Protein AF-A0A2V9XDH1-F1 (afdb_monomer)

Secondary structure (DSSP, 8-state):
-PPP-------HHHHHHHHTT---HHHHHHHHHHHHHHHHHHHHHHHHHHHHHHGGGGTT--

pLDDT: mean 78.7, std 18.25, range [34.66, 95.5]

Sequence (62 aa):
MSRPDSKPTRIWQEIAAEAGKETDPIKLAALTEELDRALAERDARIRIAIRSAEQPAKRKAS

Foldseek 3Di:
DDDPCPPPLDALVVLVVVLVPDPDPVVNVVSVVSSVVNVVVVVVVVVVVVVVVVPPVPVVPD

Radius of gyration: 18.22 Å; Cα contacts (8 Å, |Δi|>4): 20; chains: 1; bounding box: 55×21×47 Å

Structure (mmCIF, N/CA/C/O backbone):
data_AF-A0A2V9XDH1-F1
#
_entry.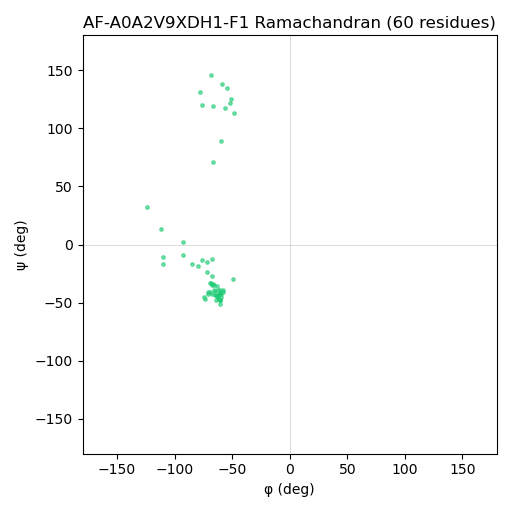id   AF-A0A2V9XDH1-F1
#
loop_
_atom_site.group_PDB
_atom_site.id
_atom_site.type_symbol
_atom_site.label_atom_id
_atom_site.label_alt_id
_atom_site.label_comp_id
_atom_site.label_asym_id
_atom_site.label_entity_id
_atom_site.label_seq_id
_atom_site.pdbx_PDB_ins_code
_atom_site.Cartn_x
_atom_site.Cartn_y
_atom_site.Cartn_z
_atom_site.occupancy
_atom_site.B_iso_or_equiv
_atom_site.auth_seq_id
_atom_site.auth_comp_id
_atom_site.auth_asym_id
_atom_site.auth_atom_id
_atom_site.pdbx_PDB_model_num
ATOM 1 N N . MET A 1 1 ? -30.882 -6.370 -17.114 1.00 34.66 1 MET A N 1
ATOM 2 C CA . MET A 1 1 ? -29.722 -7.280 -17.006 1.00 34.66 1 MET A CA 1
ATOM 3 C C . MET A 1 1 ? -28.509 -6.439 -16.646 1.00 34.66 1 MET A C 1
ATOM 5 O O . MET A 1 1 ? -28.007 -5.719 -17.501 1.00 34.66 1 MET A O 1
ATOM 9 N N . SER A 1 2 ? -28.123 -6.431 -15.370 1.00 41.00 2 SER A N 1
ATOM 10 C CA . SER A 1 2 ? -26.970 -5.676 -14.876 1.00 41.00 2 SER A CA 1
ATOM 11 C C . SER A 1 2 ? -25.696 -6.275 -15.461 1.00 41.00 2 SER A C 1
ATOM 13 O O . SER A 1 2 ? -25.419 -7.456 -15.262 1.00 41.00 2 SER A O 1
ATOM 15 N N . ARG A 1 3 ? -24.948 -5.477 -16.226 1.00 48.97 3 ARG A N 1
ATOM 16 C CA . ARG A 1 3 ? -23.571 -5.814 -16.600 1.00 48.97 3 ARG A CA 1
ATOM 17 C C . ARG A 1 3 ? -22.788 -5.983 -15.292 1.00 48.97 3 ARG A C 1
ATOM 19 O O . ARG A 1 3 ? -23.033 -5.185 -14.386 1.00 48.97 3 ARG A O 1
ATOM 26 N N . PRO A 1 4 ? -21.905 -6.988 -15.147 1.00 47.94 4 PRO A N 1
ATOM 27 C CA . PRO A 1 4 ? -20.984 -6.986 -14.024 1.00 47.94 4 PRO A CA 1
ATOM 28 C C . PRO A 1 4 ? -20.237 -5.664 -14.127 1.00 47.94 4 PRO A C 1
ATOM 30 O O . PRO A 1 4 ? -19.641 -5.370 -15.163 1.00 47.94 4 PRO A O 1
ATOM 33 N N . ASP A 1 5 ? -20.404 -4.829 -13.109 1.00 43.50 5 ASP 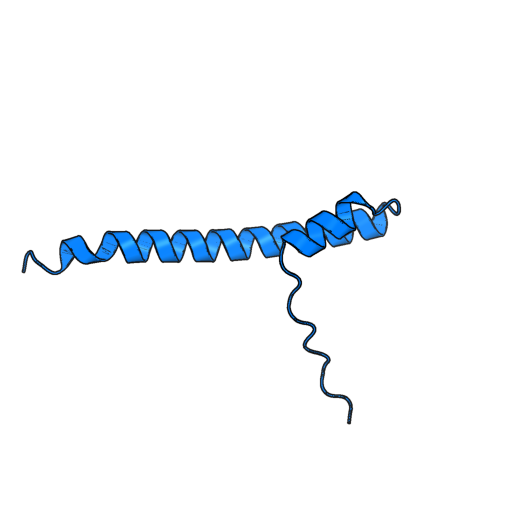A N 1
ATOM 34 C CA . ASP A 1 5 ? -19.710 -3.566 -12.952 1.00 43.50 5 ASP A CA 1
ATOM 35 C C . ASP A 1 5 ? -18.224 -3.937 -12.921 1.00 43.50 5 ASP A C 1
ATOM 37 O O . ASP A 1 5 ? -17.677 -4.306 -11.882 1.00 43.50 5 ASP A O 1
ATOM 41 N N . SER A 1 6 ? -17.593 -3.988 -14.098 1.00 44.03 6 SER A N 1
ATOM 42 C CA . SER A 1 6 ? -16.149 -4.057 -14.259 1.00 44.03 6 SER A CA 1
ATOM 43 C C . SER A 1 6 ? -15.633 -2.721 -13.758 1.00 44.03 6 SER A C 1
ATOM 45 O O . SER A 1 6 ? -15.261 -1.855 -14.547 1.00 44.03 6 SER A O 1
ATOM 47 N N . LYS A 1 7 ? -15.705 -2.521 -12.436 1.00 50.78 7 LYS A N 1
ATOM 48 C CA . LYS A 1 7 ? -15.067 -1.401 -11.772 1.00 50.78 7 LYS A CA 1
ATOM 49 C C . LYS A 1 7 ? -13.626 -1.440 -12.256 1.00 50.78 7 LYS A C 1
ATOM 51 O O . LYS A 1 7 ? -13.001 -2.498 -12.130 1.00 50.78 7 LYS A O 1
ATOM 56 N N . PRO A 1 8 ? -13.129 -0.366 -12.887 1.00 56.19 8 PRO A N 1
ATOM 57 C CA . PRO A 1 8 ? -11.735 -0.318 -13.280 1.00 56.19 8 PRO A CA 1
ATOM 58 C C . PRO A 1 8 ? -10.922 -0.674 -12.040 1.00 56.19 8 PRO A C 1
ATOM 60 O O . PRO A 1 8 ? -11.158 -0.098 -10.977 1.00 56.19 8 PRO A O 1
ATOM 63 N N . THR A 1 9 ? -10.059 -1.689 -12.150 1.00 61.28 9 THR A N 1
ATOM 64 C CA . THR A 1 9 ? -9.146 -2.067 -11.072 1.00 61.28 9 THR A CA 1
ATOM 65 C C . THR A 1 9 ? -8.473 -0.785 -10.606 1.00 61.28 9 THR A C 1
ATOM 67 O O . THR A 1 9 ? -7.783 -0.140 -11.401 1.00 61.28 9 THR A O 1
ATOM 70 N N . ARG A 1 10 ? -8.771 -0.365 -9.372 1.00 70.56 10 ARG A N 1
ATOM 71 C CA . ARG A 1 10 ? -8.282 0.900 -8.824 1.00 70.56 10 ARG A CA 1
ATOM 72 C C . ARG A 1 10 ? -6.768 0.917 -8.951 1.00 70.56 10 ARG A C 1
ATOM 74 O O . ARG A 1 10 ? -6.099 -0.079 -8.668 1.00 70.56 10 ARG A O 1
ATOM 81 N N . ILE A 1 11 ? -6.216 2.033 -9.414 1.00 85.50 11 ILE A N 1
ATOM 82 C CA . ILE A 1 11 ? -4.761 2.150 -9.494 1.00 85.50 11 ILE A CA 1
ATOM 83 C C . ILE A 1 11 ? -4.200 2.199 -8.070 1.00 85.50 11 ILE A C 1
ATOM 85 O O . ILE A 1 11 ? -4.818 2.773 -7.176 1.00 85.50 11 ILE A O 1
ATOM 89 N N . TRP A 1 12 ? -3.009 1.631 -7.854 1.00 88.38 12 TRP A N 1
ATOM 90 C CA . TRP A 1 12 ? -2.365 1.565 -6.530 1.00 88.38 12 TRP A CA 1
ATOM 91 C C . TRP A 1 12 ? -2.331 2.925 -5.799 1.00 88.38 12 TRP A C 1
ATOM 93 O O . TRP A 1 12 ? -2.397 2.976 -4.576 1.00 88.38 12 TRP A O 1
ATOM 103 N N . GLN A 1 13 ? -2.284 4.035 -6.545 1.00 90.75 13 GLN A N 1
ATOM 104 C CA . GLN A 1 1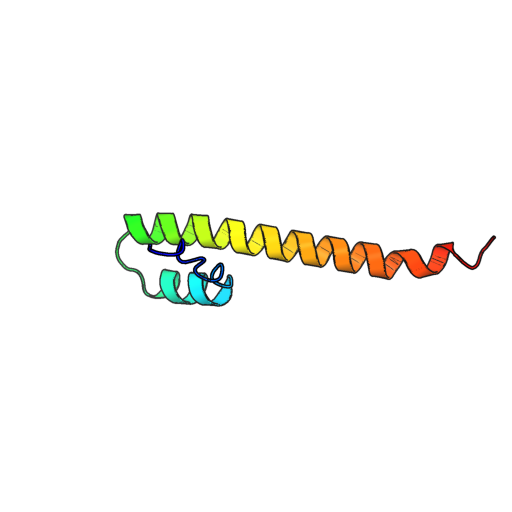3 ? -2.321 5.402 -6.012 1.00 90.75 13 GLN A CA 1
ATOM 105 C C . GLN A 1 13 ? -3.652 5.740 -5.325 1.00 90.75 13 GLN A C 1
ATOM 107 O O . GLN A 1 13 ? -3.648 6.383 -4.279 1.00 90.75 13 GLN A O 1
ATOM 112 N N . GLU A 1 14 ? -4.782 5.300 -5.883 1.00 90.81 14 GLU A N 1
ATOM 113 C CA . GLU A 1 14 ? -6.108 5.520 -5.298 1.00 90.81 14 GLU A CA 1
ATOM 114 C C . GLU A 1 14 ? -6.298 4.682 -4.034 1.00 90.81 14 GLU A C 1
ATOM 116 O O . GLU A 1 14 ? -6.799 5.188 -3.033 1.00 90.81 14 GLU A O 1
ATOM 121 N N . ILE A 1 15 ? -5.829 3.432 -4.054 1.00 91.69 15 ILE A N 1
ATOM 122 C CA . ILE A 1 15 ? -5.913 2.523 -2.904 1.00 91.69 15 ILE A CA 1
ATOM 123 C C . ILE A 1 15 ? -5.059 3.057 -1.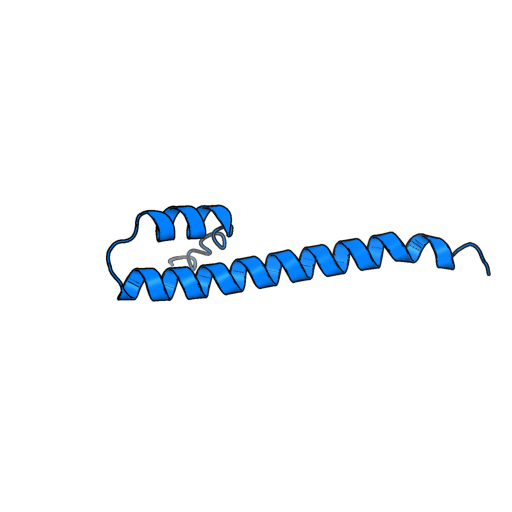748 1.00 91.69 15 ILE A C 1
ATOM 125 O O . ILE A 1 15 ? -5.522 3.120 -0.613 1.00 91.69 15 ILE A O 1
ATOM 129 N N . ALA A 1 16 ? -3.840 3.528 -2.033 1.00 90.81 16 ALA A N 1
ATOM 130 C CA . ALA A 1 16 ? -2.976 4.148 -1.030 1.00 90.81 16 ALA A CA 1
ATOM 131 C C . ALA A 1 16 ? -3.591 5.432 -0.442 1.00 90.81 16 ALA A C 1
ATOM 133 O O . ALA A 1 16 ? -3.491 5.676 0.761 1.00 90.81 16 ALA A O 1
ATOM 134 N N . ALA A 1 17 ? -4.251 6.244 -1.274 1.00 93.00 17 ALA A N 1
ATOM 135 C CA . ALA A 1 17 ? -4.931 7.455 -0.824 1.00 93.00 17 ALA A CA 1
ATOM 136 C C . ALA A 1 17 ? -6.172 7.160 0.039 1.00 93.00 17 ALA A C 1
ATOM 138 O O . ALA A 1 17 ? -6.472 7.941 0.943 1.00 93.00 17 ALA A O 1
ATOM 139 N N . GLU A 1 18 ? -6.889 6.066 -0.233 1.00 92.06 18 GLU A N 1
ATOM 140 C CA . GLU A 1 18 ? -8.026 5.606 0.573 1.00 92.06 18 GLU A CA 1
ATOM 141 C C . GLU A 1 18 ? -7.546 4.998 1.899 1.00 92.06 18 GLU A C 1
ATOM 143 O O . GLU A 1 18 ? -8.005 5.417 2.959 1.00 92.06 18 GLU A O 1
ATOM 148 N N . ALA A 1 19 ? -6.533 4.125 1.862 1.00 92.06 19 ALA A N 1
ATOM 149 C CA . ALA A 1 19 ? -5.920 3.532 3.052 1.00 92.06 19 ALA A CA 1
ATOM 150 C C . ALA A 1 19 ? -5.363 4.594 4.015 1.00 92.06 19 ALA A C 1
ATOM 152 O O . ALA A 1 19 ? -5.532 4.480 5.223 1.00 92.06 19 ALA A O 1
ATOM 153 N N . GLY A 1 20 ? -4.759 5.669 3.495 1.00 91.50 20 GLY A N 1
ATOM 154 C CA . GLY A 1 20 ? -4.228 6.763 4.317 1.00 91.50 20 GLY A CA 1
ATOM 155 C C . GLY A 1 20 ? -5.285 7.604 5.046 1.00 91.50 20 GLY A C 1
ATOM 156 O O . GLY A 1 20 ? -4.931 8.401 5.913 1.00 91.50 20 GLY A O 1
ATOM 157 N N . LYS A 1 21 ? -6.568 7.456 4.696 1.00 93.69 21 LYS A N 1
ATOM 158 C CA . LYS A 1 21 ? -7.699 8.139 5.346 1.00 93.69 21 LYS A CA 1
ATOM 159 C C . LYS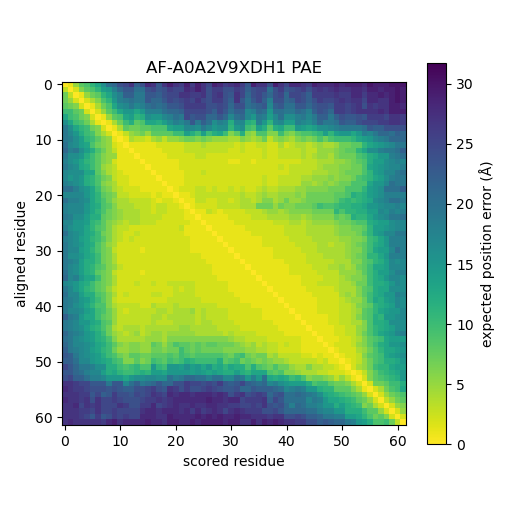 A 1 21 ? -8.580 7.185 6.150 1.00 93.69 21 LYS A C 1
ATOM 161 O O . LYS A 1 21 ? -9.465 7.653 6.863 1.00 93.69 21 LYS A O 1
ATOM 166 N N . GLU A 1 22 ? -8.375 5.879 6.004 1.00 94.06 22 GLU A N 1
ATOM 167 C CA . GLU A 1 22 ? -9.198 4.864 6.644 1.00 94.06 22 GLU A CA 1
ATOM 168 C C . GLU A 1 22 ? -8.810 4.711 8.117 1.00 94.06 22 GLU A C 1
ATOM 170 O O . GLU A 1 22 ? -7.636 4.598 8.472 1.00 94.06 22 GLU A O 1
ATOM 175 N N . THR A 1 23 ? -9.817 4.726 8.983 1.00 93.25 23 THR A N 1
ATOM 176 C CA . THR A 1 23 ? -9.665 4.571 10.436 1.00 93.25 23 THR A CA 1
ATOM 177 C C . THR A 1 23 ? -10.212 3.239 10.925 1.00 93.25 23 THR A C 1
ATOM 179 O O . THR A 1 23 ? -9.868 2.807 12.026 1.00 93.25 23 THR A O 1
ATOM 182 N N . ASP A 1 24 ? -11.032 2.567 10.115 1.00 95.50 24 ASP A N 1
ATOM 183 C CA . ASP A 1 24 ? -11.515 1.231 10.412 1.00 95.50 24 ASP A CA 1
ATOM 184 C C . ASP A 1 24 ? -10.414 0.186 10.145 1.00 95.50 24 ASP A C 1
ATOM 186 O O . ASP A 1 24 ? -9.943 0.052 9.013 1.00 95.50 24 ASP A O 1
ATOM 190 N N 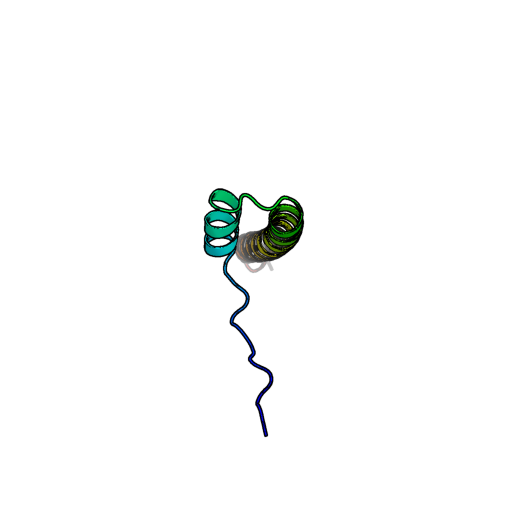. PRO A 1 25 ? -9.996 -0.594 11.158 1.00 91.75 25 PRO A N 1
ATOM 191 C CA . PRO A 1 25 ? -8.882 -1.527 11.017 1.00 91.75 25 PRO A CA 1
ATOM 192 C C . PRO A 1 25 ? -9.193 -2.697 10.073 1.00 91.75 25 PRO A C 1
ATOM 194 O O . PRO A 1 25 ? -8.277 -3.247 9.464 1.00 91.75 25 PRO A O 1
ATOM 197 N N . ILE A 1 26 ? -10.467 -3.078 9.924 1.00 95.25 26 ILE A N 1
ATOM 198 C CA . ILE A 1 26 ? -10.879 -4.179 9.044 1.00 95.25 26 ILE A CA 1
ATOM 199 C C . ILE A 1 26 ? -10.809 -3.720 7.586 1.00 95.25 26 ILE A C 1
ATOM 201 O O . ILE A 1 26 ? -10.251 -4.416 6.736 1.00 95.25 26 ILE A O 1
ATOM 205 N N . LYS A 1 27 ? -11.321 -2.524 7.292 1.00 91.94 27 LYS A N 1
ATOM 206 C CA . LYS A 1 27 ? -11.208 -1.913 5.965 1.00 91.94 27 LYS A CA 1
ATOM 207 C C . LYS A 1 27 ? -9.768 -1.575 5.618 1.00 91.94 27 LYS A C 1
ATOM 209 O O . LYS A 1 27 ? -9.360 -1.822 4.490 1.00 91.94 27 LYS A O 1
ATOM 214 N N . LEU A 1 28 ? -8.979 -1.084 6.573 1.00 94.25 28 LEU A N 1
ATOM 215 C CA . LEU A 1 28 ? -7.560 -0.809 6.357 1.00 94.25 28 LEU A CA 1
ATOM 216 C C . LEU A 1 28 ? -6.789 -2.082 5.983 1.00 94.25 28 LEU A C 1
ATOM 218 O O . LEU A 1 28 ? -5.966 -2.049 5.068 1.00 94.25 28 LEU A O 1
ATOM 222 N N . ALA A 1 29 ? -7.079 -3.212 6.637 1.00 94.00 29 ALA A N 1
ATOM 223 C CA . ALA A 1 29 ? -6.501 -4.501 6.265 1.00 94.00 29 ALA A CA 1
ATOM 224 C C . ALA A 1 29 ? -6.876 -4.892 4.825 1.00 94.00 29 ALA A C 1
ATOM 226 O O . ALA A 1 29 ? -5.990 -5.186 4.023 1.00 94.00 29 ALA A O 1
ATOM 227 N N . ALA A 1 30 ? -8.159 -4.788 4.463 1.00 93.12 30 ALA A N 1
ATOM 228 C CA . ALA A 1 30 ? -8.624 -5.089 3.109 1.00 93.12 30 ALA A CA 1
ATOM 229 C C . ALA A 1 30 ? -7.977 -4.182 2.042 1.00 93.12 30 ALA A C 1
ATOM 231 O O . ALA A 1 30 ? -7.558 -4.664 0.989 1.00 93.12 30 ALA A O 1
ATOM 232 N N . LEU A 1 31 ? -7.838 -2.882 2.322 1.00 93.31 31 LEU A N 1
ATOM 233 C CA . LEU A 1 31 ? -7.175 -1.924 1.431 1.00 93.31 31 LEU A CA 1
ATOM 234 C C . LEU A 1 31 ? -5.677 -2.198 1.298 1.00 93.31 31 LEU A C 1
ATOM 236 O O . LEU A 1 31 ? -5.112 -2.021 0.223 1.00 93.31 31 LEU A O 1
ATOM 240 N N . THR A 1 32 ? -5.033 -2.667 2.365 1.00 93.25 32 THR A N 1
ATOM 241 C CA . THR A 1 32 ? -3.615 -3.043 2.336 1.00 93.25 32 THR A CA 1
ATOM 242 C C . THR A 1 32 ? -3.393 -4.271 1.451 1.00 93.25 32 THR A C 1
ATOM 244 O O . THR A 1 32 ? -2.473 -4.277 0.635 1.00 93.25 32 THR A O 1
ATOM 247 N N . GLU A 1 33 ? -4.265 -5.280 1.537 1.00 94.38 33 GLU A N 1
ATOM 248 C CA . GLU A 1 33 ? -4.220 -6.453 0.651 1.00 94.38 33 GLU A CA 1
ATOM 249 C C . GLU A 1 33 ? -4.520 -6.109 -0.816 1.00 94.38 33 GLU A C 1
ATOM 251 O O . GLU A 1 33 ? -3.972 -6.728 -1.734 1.00 94.38 33 GLU A O 1
ATOM 256 N N . GLU A 1 34 ? -5.409 -5.144 -1.062 1.00 92.56 34 GLU A N 1
ATOM 257 C CA . GLU A 1 34 ? -5.694 -4.649 -2.413 1.00 92.56 34 GLU A CA 1
ATOM 258 C C . GLU A 1 34 ? -4.497 -3.862 -2.976 1.00 92.56 34 GLU A C 1
ATOM 260 O O . GLU A 1 34 ? -4.113 -4.045 -4.135 1.00 92.56 34 GLU A O 1
ATOM 265 N N . LEU A 1 35 ? -3.851 -3.047 -2.137 1.00 93.38 35 LEU A N 1
ATOM 266 C CA . LEU A 1 35 ? -2.672 -2.268 -2.501 1.00 93.38 35 LEU A CA 1
ATOM 267 C C . LEU A 1 35 ? -1.480 -3.167 -2.847 1.00 93.38 35 LEU A C 1
ATOM 269 O O . LEU A 1 35 ? -0.805 -2.913 -3.846 1.00 93.38 35 LEU A O 1
ATOM 273 N N . ASP A 1 36 ? -1.239 -4.221 -2.066 1.00 94.19 36 ASP A N 1
ATOM 274 C CA . ASP A 1 36 ? -0.148 -5.171 -2.312 1.00 94.19 36 ASP A CA 1
ATOM 275 C C . ASP A 1 36 ? -0.290 -5.850 -3.683 1.00 94.19 36 ASP A C 1
ATOM 277 O O . ASP A 1 36 ? 0.647 -5.856 -4.487 1.00 94.19 36 ASP A O 1
ATOM 281 N N . ARG A 1 37 ? -1.507 -6.299 -4.023 1.00 91.62 37 ARG A N 1
ATOM 282 C CA . ARG A 1 37 ? -1.809 -6.866 -5.346 1.00 91.62 37 ARG A CA 1
ATOM 283 C C . ARG A 1 37 ? -1.563 -5.863 -6.471 1.00 91.62 37 ARG A C 1
ATOM 285 O O . ARG A 1 37 ? -0.874 -6.190 -7.439 1.00 91.62 37 ARG A O 1
ATOM 292 N N . ALA A 1 38 ? -2.057 -4.634 -6.326 1.00 90.62 38 ALA A N 1
ATOM 293 C CA . ALA A 1 38 ? -1.882 -3.594 -7.337 1.00 90.62 38 ALA A CA 1
ATOM 294 C C . ALA A 1 38 ? -0.400 -3.218 -7.547 1.00 90.62 38 ALA A C 1
ATOM 296 O O . ALA A 1 38 ? 0.029 -2.944 -8.675 1.00 90.62 38 ALA A O 1
ATOM 297 N N . LEU A 1 39 ? 0.408 -3.231 -6.481 1.00 91.12 39 LEU A N 1
ATOM 298 C CA . LEU A 1 39 ? 1.853 -3.006 -6.556 1.00 91.12 39 LEU A CA 1
ATOM 299 C C . LEU A 1 39 ? 2.582 -4.190 -7.201 1.00 91.12 39 LEU A C 1
ATOM 301 O O . LEU A 1 39 ? 3.422 -3.972 -8.076 1.00 91.12 39 LEU A O 1
ATOM 305 N N . ALA A 1 40 ? 2.227 -5.427 -6.849 1.00 91.81 40 ALA A N 1
ATOM 306 C CA . ALA A 1 40 ? 2.796 -6.627 -7.457 1.00 91.81 40 ALA A CA 1
ATOM 307 C C . ALA A 1 40 ? 2.549 -6.671 -8.976 1.00 91.81 40 ALA A C 1
ATOM 309 O O . ALA A 1 40 ? 3.467 -6.968 -9.749 1.00 91.81 40 ALA A O 1
ATOM 310 N N . GLU A 1 41 ? 1.342 -6.310 -9.425 1.00 89.94 41 GLU A N 1
ATOM 311 C CA . GLU A 1 41 ? 1.009 -6.187 -10.849 1.00 89.94 41 GLU A CA 1
ATOM 312 C C . GLU A 1 41 ? 1.835 -5.100 -11.548 1.00 89.94 41 GLU A C 1
ATOM 314 O O . GLU A 1 41 ? 2.364 -5.320 -12.645 1.00 89.94 41 GLU A O 1
ATOM 319 N N . ARG A 1 42 ? 1.994 -3.929 -10.916 1.00 88.81 42 ARG A N 1
ATOM 320 C CA . ARG A 1 42 ? 2.829 -2.842 -11.445 1.00 88.81 42 ARG A CA 1
ATOM 321 C C . ARG A 1 42 ? 4.281 -3.289 -11.596 1.00 88.81 42 ARG A C 1
ATOM 323 O O . ARG A 1 42 ? 4.879 -3.089 -12.653 1.00 88.81 42 ARG A O 1
ATOM 330 N N . ASP A 1 43 ? 4.840 -3.921 -10.573 1.00 90.56 43 ASP A N 1
ATOM 331 C CA . ASP A 1 43 ? 6.226 -4.381 -10.577 1.00 90.56 43 ASP A CA 1
ATOM 332 C C . ASP A 1 43 ? 6.452 -5.530 -11.563 1.00 90.56 43 ASP A C 1
ATOM 334 O O . ASP A 1 43 ? 7.518 -5.624 -12.173 1.00 90.56 43 ASP A O 1
ATOM 338 N N . ALA A 1 44 ? 5.460 -6.398 -11.778 1.00 89.81 44 ALA A N 1
ATOM 339 C CA . ALA A 1 44 ? 5.507 -7.391 -12.848 1.00 89.81 44 ALA A CA 1
ATOM 340 C C . ALA A 1 44 ? 5.574 -6.719 -14.230 1.00 89.81 44 ALA A C 1
ATOM 342 O O . ALA A 1 44 ? 6.428 -7.073 -15.045 1.00 89.81 44 ALA A O 1
ATOM 343 N N . ARG A 1 45 ? 4.738 -5.701 -14.478 1.00 87.12 45 ARG A N 1
ATOM 344 C CA . ARG A 1 45 ? 4.752 -4.927 -15.733 1.00 87.12 45 ARG A CA 1
ATOM 345 C C . ARG A 1 45 ? 6.077 -4.199 -15.952 1.00 87.12 45 ARG A C 1
ATOM 347 O O . ARG A 1 45 ? 6.617 -4.257 -17.054 1.00 87.12 45 ARG A O 1
ATOM 354 N N . ILE A 1 46 ? 6.630 -3.573 -14.911 1.00 88.81 46 ILE A N 1
ATOM 355 C CA . ILE A 1 46 ? 7.942 -2.908 -14.968 1.00 88.81 46 ILE A CA 1
ATOM 356 C C . ILE A 1 46 ?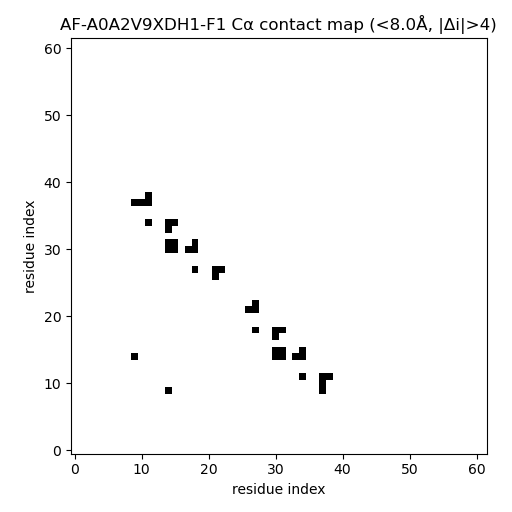 9.041 -3.924 -15.295 1.00 88.81 46 ILE A C 1
ATOM 358 O O . ILE A 1 46 ? 9.839 -3.692 -16.200 1.00 88.81 46 ILE A O 1
ATOM 362 N N . ARG A 1 47 ? 9.056 -5.085 -14.627 1.00 87.69 47 ARG A N 1
ATOM 363 C CA . ARG A 1 47 ? 10.035 -6.151 -14.900 1.00 87.69 47 ARG A CA 1
ATOM 364 C C . ARG A 1 47 ? 9.960 -6.669 -16.336 1.00 87.69 47 ARG A C 1
ATOM 366 O O . ARG A 1 47 ? 11.000 -6.920 -16.942 1.00 87.69 47 ARG A O 1
ATOM 373 N N . ILE A 1 48 ? 8.756 -6.812 -16.890 1.00 87.50 48 ILE A N 1
ATOM 374 C CA . ILE A 1 48 ? 8.569 -7.187 -18.298 1.00 87.50 48 ILE A CA 1
ATOM 375 C C . ILE A 1 48 ? 9.125 -6.094 -19.214 1.00 87.50 48 ILE A C 1
ATOM 377 O O . ILE A 1 48 ? 9.900 -6.405 -20.114 1.00 87.50 48 ILE A O 1
ATOM 381 N N . ALA A 1 49 ? 8.791 -4.827 -18.958 1.00 84.12 49 ALA A N 1
ATOM 382 C CA . ALA A 1 49 ? 9.263 -3.702 -19.761 1.00 84.12 49 ALA A CA 1
ATOM 383 C C . ALA A 1 49 ? 10.799 -3.586 -19.762 1.00 84.12 49 ALA A C 1
ATOM 385 O O . ALA A 1 49 ? 11.389 -3.415 -20.827 1.00 84.12 49 ALA A O 1
ATOM 386 N N . ILE A 1 50 ? 11.447 -3.755 -18.602 1.00 83.50 50 ILE A N 1
ATOM 387 C CA . ILE A 1 50 ? 12.915 -3.774 -18.478 1.00 83.50 50 ILE A CA 1
ATOM 388 C C . ILE A 1 50 ? 13.503 -4.923 -19.306 1.00 83.50 50 ILE A C 1
ATOM 390 O O . ILE A 1 50 ? 14.341 -4.688 -20.174 1.00 83.50 50 ILE A O 1
ATOM 394 N N . ARG A 1 51 ? 12.995 -6.152 -19.131 1.00 79.88 51 ARG A N 1
ATOM 395 C CA . ARG A 1 51 ? 13.465 -7.325 -19.889 1.00 79.88 51 ARG A CA 1
ATOM 396 C C . ARG A 1 51 ? 13.322 -7.131 -21.403 1.00 79.88 51 ARG A C 1
ATOM 398 O O . ARG A 1 51 ? 14.197 -7.536 -22.167 1.00 79.88 51 ARG A O 1
ATOM 405 N N . SER A 1 52 ? 12.217 -6.536 -21.849 1.00 74.00 52 SER A N 1
ATOM 406 C CA . SER A 1 52 ? 11.982 -6.224 -23.261 1.00 74.00 52 SER A CA 1
ATOM 407 C C . SER A 1 52 ? 12.935 -5.147 -23.788 1.00 74.00 52 SER A C 1
ATOM 409 O O . SER A 1 52 ? 13.371 -5.244 -24.934 1.00 74.00 52 SER A O 1
ATOM 411 N N . ALA A 1 53 ? 13.303 -4.163 -22.963 1.00 72.44 53 ALA A N 1
ATOM 412 C CA . ALA A 1 53 ? 14.264 -3.118 -23.312 1.00 72.44 53 ALA A CA 1
ATOM 413 C C . ALA A 1 53 ? 15.719 -3.623 -23.389 1.00 72.44 53 ALA A C 1
ATOM 415 O O . ALA A 1 53 ? 16.522 -3.036 -24.110 1.00 72.44 53 ALA A O 1
ATOM 416 N N . GLU A 1 54 ? 16.058 -4.725 -22.713 1.00 67.69 54 GLU A N 1
ATOM 417 C CA . GLU A 1 54 ? 17.384 -5.368 -22.771 1.00 67.69 54 GLU A CA 1
ATOM 418 C C . GLU A 1 54 ? 17.547 -6.351 -23.954 1.00 67.69 54 GLU A C 1
ATOM 420 O O . GLU A 1 54 ? 18.666 -6.681 -24.356 1.00 67.69 54 GLU A O 1
ATOM 425 N N . GLN A 1 55 ? 16.450 -6.787 -24.589 1.00 59.41 55 GLN A N 1
ATOM 426 C CA . GLN A 1 55 ? 16.484 -7.692 -25.750 1.00 59.41 55 GLN A CA 1
ATOM 427 C C . GLN A 1 55 ? 16.870 -7.118 -27.140 1.00 59.41 55 GLN A C 1
ATOM 429 O O . GLN A 1 55 ? 17.176 -7.941 -28.012 1.00 59.41 55 GLN A O 1
ATOM 434 N N . PRO A 1 56 ? 16.939 -5.800 -27.433 1.00 55.50 56 PRO A N 1
ATOM 435 C CA . PRO A 1 56 ? 17.326 -5.336 -28.767 1.00 55.50 56 PRO A CA 1
ATOM 436 C C . PRO A 1 56 ? 18.822 -5.538 -29.076 1.00 55.50 56 PRO A C 1
ATOM 438 O O . PRO A 1 56 ? 19.203 -5.515 -30.245 1.00 55.50 56 PRO A O 1
ATOM 441 N N . ALA A 1 57 ? 19.673 -5.806 -28.077 1.00 55.41 57 ALA A N 1
ATOM 442 C CA . ALA A 1 57 ? 21.118 -5.964 -28.273 1.00 55.41 57 ALA A CA 1
ATOM 443 C C . ALA A 1 57 ? 21.550 -7.343 -28.819 1.00 55.41 57 ALA A C 1
ATOM 445 O O . ALA A 1 57 ? 22.646 -7.467 -29.358 1.00 55.41 57 ALA A O 1
ATOM 446 N N . LYS A 1 58 ? 20.707 -8.386 -28.733 1.00 54.44 58 LYS A N 1
ATOM 447 C CA . LYS A 1 58 ? 21.068 -9.745 -29.199 1.00 54.44 58 LYS A CA 1
ATOM 448 C C . LYS A 1 58 ? 20.669 -10.053 -30.646 1.00 54.44 58 LYS A C 1
ATOM 450 O O . LYS A 1 58 ? 21.091 -11.069 -31.179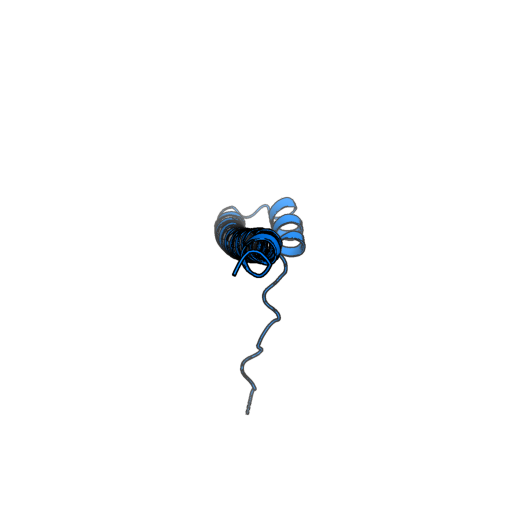 1.00 54.44 58 LYS A O 1
ATOM 455 N N . ARG A 1 59 ? 19.883 -9.191 -31.303 1.00 56.62 59 ARG A N 1
ATOM 456 C CA . ARG A 1 59 ? 19.404 -9.411 -32.685 1.00 56.62 59 ARG A CA 1
ATOM 457 C C . ARG A 1 59 ? 20.281 -8.796 -33.785 1.00 56.62 59 ARG A C 1
ATOM 459 O O . ARG A 1 59 ? 19.931 -8.915 -34.951 1.00 56.62 59 ARG A O 1
ATOM 466 N N . LYS A 1 60 ? 21.405 -8.156 -33.441 1.00 54.47 60 LYS A N 1
ATOM 467 C CA . LYS A 1 60 ? 22.372 -7.600 -34.413 1.00 54.47 60 LYS A CA 1
ATOM 468 C C . LYS A 1 60 ? 23.727 -8.325 -34.444 1.00 54.47 60 LYS A C 1
ATOM 470 O O . LYS A 1 60 ? 24.676 -7.794 -35.005 1.00 54.47 60 LYS A O 1
ATOM 475 N N . ALA A 1 61 ? 23.820 -9.507 -33.837 1.00 55.84 61 ALA A N 1
ATOM 476 C CA . ALA A 1 61 ? 25.039 -10.321 -33.804 1.00 55.84 61 ALA A CA 1
ATOM 477 C C . ALA A 1 61 ? 24.814 -11.740 -34.369 1.00 55.84 61 ALA A C 1
ATOM 479 O O . ALA A 1 61 ? 25.414 -12.699 -33.890 1.00 55.84 61 ALA A O 1
ATOM 480 N N . SER A 1 62 ? 23.919 -11.888 -35.350 1.00 47.25 62 SER A N 1
ATOM 481 C CA . SER A 1 62 ? 23.749 -13.113 -36.147 1.00 47.25 62 SER A CA 1
ATOM 482 C C . SER A 1 62 ? 23.885 -12.787 -37.621 1.00 47.25 62 SER A C 1
ATOM 484 O O . SER A 1 62 ? 23.381 -11.708 -38.007 1.00 47.25 62 SER A O 1
#

Nearest PDB structures (foldseek):
  4afl-assembly2_F  TM=7.114E-01  e=1.936E+00  Homo sapiens
  5l89-assembly1_A  TM=9.258E-01  e=5.544E+00  Rhodospirillum rubrum
  4l0r-assembly1_B  TM=8.972E-01  e=6.843E+00  Homo sapiens
  4niq-assembly1_A  TM=7.454E-01  e=7.873E+00  Saccharomyces cerevisiae S288C

Mean predicted aligned error: 10.28 Å

Solvent-accessible surface area (backbone atoms only — not comparable to full-atom values): 3782 Å² total; per-residue (Å²): 134,84,71,80,79,77,65,73,81,71,51,43,69,57,36,51,58,50,41,76,70,51,83,53,69,70,59,33,51,54,34,49,59,52,29,52,53,39,46,53,54,50,52,51,52,49,52,49,51,51,55,59,69,64,52,70,75,70,76,77,76,121

=== Feature glossary ===
Legend for the data blocks above and below:

— What the protein is —

Sequence gives the chain of amino acids in standard one-letter code (A=alanine, C=cysteine, …, Y=tyrosine), read N→C. It is the only feature that is directly encoded by the gene; all structural features are derived from the folded form of this sequence.

The annotation block draws on four external resources. InterPro: which protein families and domains the sequence belongs to. GO: standardized terms for what the protein does, what process it participates in, and where in the cell it acts. CATH: which structural fold it has in the CATH hierarchy. Organism: the species of origin.

— Where its atoms are —

Atomic coordinates in PDBx/mmCIF format — the same representation the Protein Data Bank distributes. Each line of the _atom_site loop places one backbone atom in Cartesian space (units: ångströms, origin: arbitrary).

Six rendered views show the 3D structure from the faces of a cube — i.e. along ±x, ±y, ±z. Rendering representation is drawn randomly per protein from cartoon (secondary-structure ribbons), sticks (backbone bonds), or molecular surface; coloring is either N→C rainbow (blue at the N-terminus through red at the C-terminus) or one color per chain.

— Local backbone conformation —

DSSP 8-state secondary structure assigns each residue one of H (α-helix), G (3₁₀-helix), I (π-helix), E (extended β-strand), B (isolated β-bridge), T (hydrogen-bonded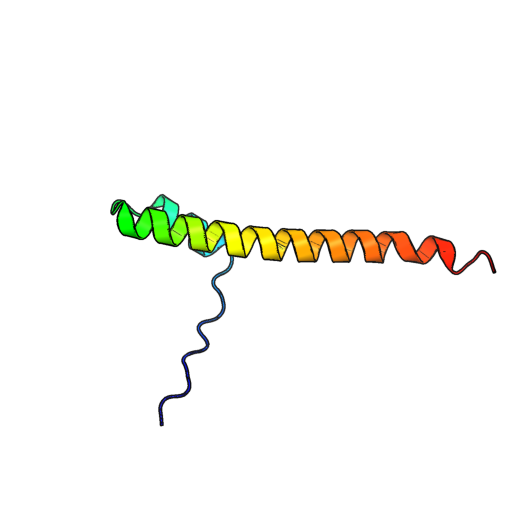 turn), S (bend), or '-' (coil). The assignment is computed from backbone hydrogen-bond geometry via the Kabsch–Sander algorithm.

P-SEA three-state annotation labels each residue as helix, strand, or coil based purely on the geometry of the Cα trace. It serves as a fallback when the full backbone (and thus DSSP) is unavailable.

φ (phi) and ψ (psi) are the two rotatable backbone dihedrals per residue: φ is the C(i-1)–N–Cα–C torsion, ψ is the N–Cα–C–N(i+1) torsion, both in degrees on (−180°, 180°]. α-helical residues cluster near (−60°, −45°); β-strand residues near (−120°, +130°). A Ramachandran plot is simply a scatter of (φ, ψ) for every residue.

— Global shape and packing —

Radius of gyration (Rg) is the root-mean-square distance of Cα atoms from their centroid — a single number for overall size and compactness. A globular domain of N residues has Rg ≈ 2.2·N^0.38 Å; an extended or disordered chain has a much larger Rg. The Cα contact count is the number of residue pairs whose Cα atoms are within 8 Å and are more than four positions apart in sequence — a standard proxy for tertiary packing density. The bounding box is the smallest axis-aligned box enclosing all Cα atoms.

Accessible surface area quantifies burial. A residue with SASA near zero is packed into the hydrophobic core; one with SASA >100 Å² sits on the surface. Computed here via the Shrake–Rupley numerical algorithm with a 1.4 Å probe.

The contact map is a binary N×N matrix image: pixel (i, j) is dark where Cα_i and Cα_j are within 8 Å and |i−j|>4. Because the |i−j|>4 filter removes local helical contacts, off-diagonal stripes parallel to the main diagonal indicate parallel β-sheets; stripes perpendicular to it indicate antiparallel β-sheets. The Ramachandran plot scatters every residue's (φ, ψ) pair against the sterically allowed regions. The PAE heatmap renders the predicted-aligned-error matrix.

— Structural neighborhood —

A 3Di character summarizes, for each residue, the relative orientation of the Cα frame of its nearest spatial neighbor. Because it encodes fold topology rather than chemistry, 3Di alignments detect remote structural similarity that sequence alignment misses.

Structural nearest neighbors (via Foldseek easy-search vs the PDB). Reported per hit: target PDB id, E-value, and alignment TM-score. A TM-score above ~0.5 is the conventional threshold for 'same fold'.

— Confidence and disorder —

For AlphaFold models, the B-factor field carries pLDDT — the model's own estimate of local accuracy on a 0–100 scale. Regions with pLDDT<50 should be treated as essentially unmodeled; they often correspond to intrinsically disordered segments.

B-factor (Debye–Waller factor) reflects atomic displacement in the crystal lattice. It is an experimental observable (units Å²), not a prediction; low values mean the atom is pinned down, high values mean it moves or is heterogeneous across the crystal.

Predicted Aligned Error (PAE) is an AlphaFold confidence matrix: entry (i, j) is the expected error in the position of residue j, in ångströms, when the prediction is superimposed on the true structure at residue i. Low PAE within a block of residues means that block is internally rigid and well-predicted; high PAE between two blocks means their relative placement is uncertain even if each block individually is confident.